Protein AF-A0A936GE23-F1 (afdb_monomer_lite)

Foldseek 3Di:
DVVVVVVPPDDDALVNVLVVCVVVLVVCVVVVHAAEAEEDFDFPPPDLVVRLRVLLSVLVSCVVSVYHYHYPDCDDRRHQFCADPVVGDGPDGSVSNVVSNVD

Structure (mmCIF, N/CA/C/O backbone):
data_AF-A0A936GE23-F1
#
_entry.id   AF-A0A936GE23-F1
#
loop_
_atom_site.group_PDB
_atom_site.id
_atom_site.type_symbol
_atom_site.label_atom_id
_atom_site.label_alt_id
_atom_site.label_comp_id
_atom_site.label_asym_id
_atom_site.label_entity_id
_atom_site.label_seq_id
_atom_site.pdbx_PDB_ins_code
_atom_site.Cartn_x
_atom_site.Cartn_y
_atom_site.Cartn_z
_atom_site.occupancy
_atom_site.B_iso_or_equiv
_atom_site.auth_seq_id
_atom_site.auth_comp_id
_atom_site.auth_asym_id
_atom_site.auth_atom_id
_atom_site.pdbx_PDB_model_num
ATOM 1 N N . MET A 1 1 ? 17.083 15.495 7.344 1.00 68.12 1 MET A N 1
ATOM 2 C CA . MET A 1 1 ? 16.451 14.551 6.394 1.00 68.12 1 MET A CA 1
ATOM 3 C C . MET A 1 1 ? 17.072 13.161 6.482 1.00 68.12 1 MET A C 1
ATOM 5 O O . MET A 1 1 ? 16.341 12.240 6.804 1.00 68.12 1 MET A O 1
ATOM 9 N N . ILE A 1 2 ? 18.395 13.019 6.316 1.00 79.62 2 ILE A N 1
ATOM 10 C CA . ILE A 1 2 ? 19.100 11.720 6.390 1.00 79.62 2 ILE A CA 1
ATOM 11 C C . ILE A 1 2 ? 18.830 10.980 7.710 1.00 79.62 2 ILE A C 1
ATOM 13 O O . ILE A 1 2 ? 18.361 9.853 7.674 1.00 79.62 2 ILE A O 1
ATOM 17 N N . LYS A 1 3 ? 19.006 11.647 8.862 1.00 84.44 3 LYS A N 1
ATOM 18 C CA . LYS A 1 3 ? 18.761 11.047 10.188 1.00 84.44 3 LYS A CA 1
ATOM 19 C C . LYS A 1 3 ? 17.370 10.398 10.313 1.00 84.44 3 LYS A C 1
ATOM 21 O O . LYS A 1 3 ? 17.277 9.238 10.685 1.00 84.44 3 LYS A O 1
ATOM 26 N N . ARG A 1 4 ? 16.313 11.111 9.901 1.00 84.75 4 ARG A N 1
ATOM 27 C CA . ARG A 1 4 ? 14.927 10.612 9.950 1.00 84.75 4 ARG A CA 1
ATOM 28 C C . ARG A 1 4 ? 14.710 9.403 9.037 1.00 84.75 4 ARG A C 1
ATOM 30 O O . ARG A 1 4 ? 13.979 8.496 9.406 1.00 84.75 4 ARG A O 1
ATOM 37 N N . ILE A 1 5 ? 15.326 9.394 7.852 1.00 83.25 5 ILE A N 1
ATOM 38 C CA . ILE A 1 5 ? 15.232 8.265 6.912 1.00 83.25 5 ILE A CA 1
ATOM 39 C C . ILE A 1 5 ? 15.902 7.029 7.515 1.00 83.25 5 ILE A C 1
ATOM 41 O O . ILE A 1 5 ? 15.303 5.960 7.517 1.00 83.25 5 ILE A O 1
ATOM 45 N N . THR A 1 6 ? 17.102 7.182 8.079 1.00 87.19 6 THR A N 1
ATOM 46 C CA . THR A 1 6 ? 17.817 6.077 8.728 1.00 87.19 6 THR A CA 1
ATOM 47 C C . THR A 1 6 ? 17.036 5.519 9.917 1.00 87.19 6 THR A C 1
ATOM 49 O O . THR A 1 6 ? 16.910 4.308 10.040 1.00 87.19 6 THR A O 1
ATOM 52 N N . GLU A 1 7 ? 16.464 6.387 10.754 1.00 91.19 7 GLU A N 1
ATOM 53 C CA . GLU A 1 7 ? 15.639 5.986 11.905 1.00 91.19 7 GLU A CA 1
ATOM 54 C C . GLU A 1 7 ? 14.326 5.301 11.497 1.00 91.19 7 GLU A C 1
ATOM 56 O O . GLU A 1 7 ? 13.793 4.507 12.264 1.00 91.19 7 GLU A O 1
ATOM 61 N N . SER A 1 8 ? 13.812 5.583 10.296 1.00 86.81 8 SER A N 1
ATOM 62 C CA . SER A 1 8 ? 12.577 4.972 9.780 1.00 86.81 8 SER A CA 1
ATOM 63 C C . SER A 1 8 ? 12.816 3.629 9.084 1.00 86.81 8 SER A C 1
ATOM 65 O O . SER A 1 8 ? 11.854 2.942 8.754 1.00 86.81 8 SER A O 1
ATOM 67 N N . ASN A 1 9 ? 14.074 3.244 8.841 1.00 89.75 9 ASN A N 1
ATOM 68 C CA . ASN A 1 9 ? 14.418 1.971 8.210 1.00 89.75 9 ASN A CA 1
ATOM 69 C C . ASN A 1 9 ? 14.402 0.829 9.236 1.00 89.75 9 ASN A C 1
ATOM 71 O O . ASN A 1 9 ? 15.438 0.268 9.596 1.00 89.75 9 ASN A O 1
ATOM 75 N N . ILE A 1 10 ? 13.210 0.539 9.742 1.00 92.12 10 ILE A N 1
ATOM 76 C CA . ILE A 1 10 ? 12.946 -0.513 10.719 1.00 92.12 10 ILE A CA 1
ATOM 77 C C . ILE A 1 10 ? 12.244 -1.696 10.055 1.00 92.12 10 ILE A C 1
ATOM 79 O O . ILE A 1 10 ? 11.729 -1.592 8.942 1.00 92.12 10 ILE A O 1
ATOM 83 N N . TYR A 1 11 ? 12.200 -2.828 10.758 1.00 94.81 11 TYR A N 1
ATOM 84 C CA . TYR A 1 11 ? 11.320 -3.923 10.367 1.00 94.81 11 TYR A CA 1
ATOM 85 C C . TYR A 1 11 ? 9.867 -3.434 10.355 1.00 94.81 11 TYR A C 1
ATOM 87 O O . TYR A 1 11 ? 9.410 -2.828 11.326 1.00 94.81 11 TYR A O 1
ATOM 95 N N . TYR A 1 12 ? 9.171 -3.676 9.247 1.00 95.69 12 TYR A N 1
ATOM 96 C CA . TYR A 1 12 ? 7.845 -3.128 8.996 1.00 95.69 12 TYR A CA 1
ATOM 97 C C . TYR A 1 12 ? 6.973 -4.197 8.335 1.00 95.69 12 TYR A C 1
ATOM 99 O O . TYR A 1 12 ? 7.128 -4.496 7.152 1.00 95.69 12 TYR A O 1
ATOM 107 N N . ASP A 1 13 ? 6.100 -4.801 9.133 1.00 97.38 13 ASP A N 1
ATOM 108 C CA . ASP A 1 13 ? 5.189 -5.874 8.742 1.00 97.38 13 ASP A CA 1
ATOM 109 C C . ASP A 1 13 ? 3.723 -5.410 8.807 1.00 97.38 13 ASP A C 1
ATOM 111 O O . ASP A 1 13 ? 3.409 -4.271 9.177 1.00 97.38 13 ASP A O 1
ATOM 115 N N . LYS A 1 14 ? 2.801 -6.324 8.497 1.00 98.00 14 LYS A N 1
ATOM 116 C CA . LYS A 1 14 ? 1.357 -6.145 8.694 1.00 98.00 14 LYS A CA 1
ATOM 117 C C . LYS A 1 14 ? 0.976 -5.567 10.063 1.00 98.00 14 LYS A C 1
ATOM 119 O O . LYS A 1 14 ? 0.089 -4.718 10.130 1.00 98.00 14 LYS A O 1
ATOM 124 N N . ASN A 1 15 ? 1.596 -6.020 11.156 1.00 98.12 15 ASN A N 1
ATOM 125 C CA . ASN A 1 15 ? 1.231 -5.562 12.500 1.00 98.12 15 ASN A CA 1
ATOM 126 C C . ASN A 1 15 ? 1.582 -4.088 12.687 1.00 98.12 15 ASN A C 1
ATOM 128 O O . ASN A 1 15 ? 0.802 -3.337 13.276 1.00 98.12 15 ASN A O 1
ATOM 132 N N . GLN A 1 16 ? 2.728 -3.662 12.155 1.00 97.88 16 GLN A N 1
ATOM 133 C CA . GLN A 1 16 ? 3.114 -2.259 12.176 1.00 97.88 16 GLN A CA 1
ATOM 134 C C . GLN A 1 16 ? 2.166 -1.405 11.317 1.00 97.88 16 GLN A C 1
ATOM 136 O O . GLN A 1 16 ? 1.723 -0.359 11.785 1.00 97.88 16 GLN A O 1
ATOM 141 N N . MET A 1 17 ? 1.750 -1.883 10.136 1.00 98.12 17 MET A N 1
ATOM 142 C CA . MET A 1 17 ? 0.721 -1.211 9.319 1.00 98.12 17 MET A CA 1
ATOM 143 C C . MET A 1 17 ? -0.614 -1.072 10.056 1.00 98.12 17 MET A C 1
ATOM 145 O O . MET A 1 17 ? -1.215 0.002 10.073 1.00 98.12 17 MET A O 1
ATOM 149 N N . ALA A 1 18 ? -1.084 -2.153 10.684 1.00 98.38 18 ALA A N 1
ATOM 150 C CA . ALA A 1 18 ? -2.331 -2.154 11.440 1.00 98.38 18 ALA A CA 1
ATOM 151 C C . ALA A 1 18 ? -2.268 -1.183 12.625 1.00 98.38 18 ALA A C 1
ATOM 153 O O . ALA A 1 18 ? -3.229 -0.463 12.881 1.00 98.38 18 ALA A O 1
ATOM 154 N N . LYS A 1 19 ? -1.124 -1.119 13.317 1.00 98.19 19 LYS A N 1
ATOM 155 C CA . LYS A 1 19 ? -0.884 -0.171 14.40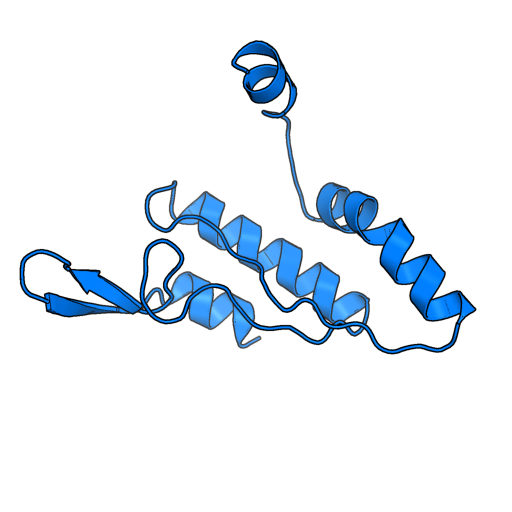8 1.00 98.19 19 LYS A CA 1
ATOM 156 C C . LYS A 1 19 ? -0.902 1.278 13.926 1.00 98.19 19 LYS A C 1
ATOM 158 O O . LYS A 1 19 ? -1.509 2.118 14.585 1.00 98.19 19 LYS A O 1
ATOM 163 N N . ASP A 1 20 ? -0.273 1.565 12.790 1.00 97.56 20 ASP A N 1
ATOM 164 C CA . ASP A 1 20 ? -0.233 2.916 12.224 1.00 97.56 20 ASP A CA 1
ATOM 165 C C . ASP A 1 20 ? -1.633 3.390 11.791 1.00 97.56 20 ASP A C 1
ATOM 167 O O . ASP A 1 20 ? -1.959 4.571 11.921 1.00 97.56 20 ASP A O 1
ATOM 171 N N . LEU A 1 21 ? -2.483 2.467 11.327 1.00 98.25 21 LEU A N 1
ATOM 172 C CA . LEU A 1 21 ? -3.855 2.748 10.893 1.00 98.25 21 LEU A CA 1
ATOM 173 C C . LEU A 1 21 ? -4.911 2.607 12.007 1.00 98.25 21 LEU A C 1
ATOM 175 O O . LEU A 1 21 ? -6.041 3.067 11.838 1.00 98.25 21 LEU A O 1
ATOM 179 N N . ALA A 1 22 ? -4.567 2.046 13.168 1.00 98.44 22 ALA A N 1
ATOM 180 C CA . ALA A 1 22 ? -5.501 1.861 14.281 1.00 98.44 22 ALA A CA 1
ATOM 181 C C . ALA A 1 22 ? -6.277 3.140 14.665 1.00 98.44 22 ALA A C 1
ATOM 183 O O . ALA A 1 22 ? -7.498 3.049 14.818 1.00 98.44 22 ALA A O 1
ATOM 184 N N . PRO A 1 23 ? -5.663 4.344 14.720 1.00 98.62 23 PRO A N 1
ATOM 185 C CA . PRO A 1 23 ? -6.397 5.558 15.074 1.00 98.62 23 PRO A CA 1
ATOM 186 C C . PRO A 1 23 ? -7.558 5.887 14.124 1.00 98.62 23 PRO A C 1
ATOM 188 O O . PRO A 1 23 ? -8.597 6.376 14.573 1.00 98.62 23 PRO A O 1
ATOM 191 N N . VAL A 1 24 ? -7.421 5.618 12.815 1.00 98.12 24 VAL A N 1
ATOM 192 C CA . VAL A 1 24 ? -8.516 5.863 11.859 1.00 98.12 24 VAL A CA 1
ATOM 193 C C . VAL A 1 24 ? -9.619 4.817 12.009 1.00 98.12 24 VAL A C 1
ATOM 195 O O . VAL A 1 24 ? -10.797 5.173 11.976 1.00 98.12 24 VAL A O 1
ATOM 198 N N . PHE A 1 25 ? -9.260 3.556 12.263 1.00 98.31 25 PHE A N 1
ATOM 199 C CA . PHE A 1 25 ? -10.227 2.477 12.483 1.00 98.31 25 PHE A CA 1
ATOM 200 C C . PHE A 1 25 ? -11.056 2.712 13.747 1.00 98.31 25 PHE A C 1
ATOM 202 O O . PHE A 1 25 ? -12.285 2.627 13.715 1.00 98.31 25 PHE A O 1
ATOM 209 N N . GLU A 1 26 ? -10.402 3.080 14.849 1.00 98.38 26 GLU A N 1
ATOM 210 C CA . GLU A 1 26 ? -11.060 3.401 16.117 1.00 98.38 26 GLU A CA 1
ATOM 211 C C . GLU A 1 26 ? -12.013 4.588 15.968 1.00 98.38 26 GLU A C 1
ATOM 213 O O . GLU A 1 26 ? -13.158 4.539 16.429 1.00 98.38 26 GLU A O 1
ATOM 218 N N . LYS A 1 27 ? -11.571 5.646 15.276 1.00 98.50 27 LYS A N 1
ATOM 219 C CA . LYS A 1 27 ? -12.384 6.843 15.061 1.00 98.50 27 LYS A CA 1
ATOM 220 C C . LYS A 1 27 ? -13.603 6.564 14.186 1.00 98.50 27 LYS A C 1
ATOM 222 O O . LYS A 1 27 ? -14.692 7.029 14.518 1.00 98.50 27 LYS A O 1
ATOM 227 N N . ALA A 1 28 ? -13.429 5.817 13.101 1.00 98.38 28 ALA A N 1
ATOM 228 C CA . ALA A 1 28 ? -14.514 5.439 12.204 1.00 98.38 28 ALA A CA 1
ATOM 229 C C . ALA A 1 28 ? -15.552 4.565 12.917 1.00 98.38 28 ALA A C 1
ATOM 231 O O . ALA A 1 28 ? -16.744 4.852 12.841 1.00 98.38 28 ALA A O 1
ATOM 232 N N . LYS A 1 29 ? -15.101 3.577 13.702 1.00 97.94 29 LYS A N 1
ATOM 233 C CA . LYS A 1 29 ? -15.976 2.721 14.513 1.00 97.94 29 LYS A CA 1
ATOM 234 C C . LYS A 1 29 ? -16.772 3.516 15.548 1.00 97.94 29 LYS A C 1
ATOM 236 O O . LYS A 1 29 ? -17.958 3.267 15.723 1.00 97.94 29 LYS A O 1
ATOM 241 N N . ALA A 1 30 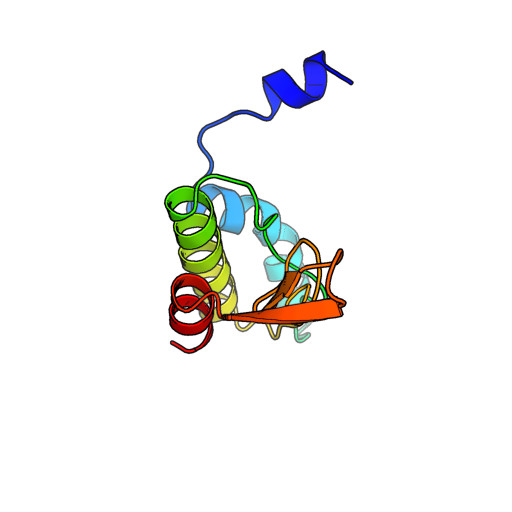? -16.142 4.476 16.226 1.00 98.50 30 ALA A N 1
ATOM 242 C CA . ALA A 1 30 ? -16.814 5.317 17.219 1.00 98.50 30 ALA A CA 1
AT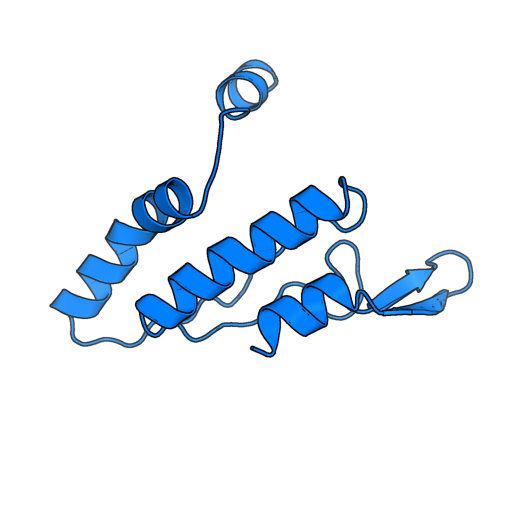OM 243 C C . ALA A 1 30 ? -17.874 6.254 16.610 1.00 98.50 30 ALA A C 1
ATOM 245 O O . ALA A 1 30 ? -18.771 6.700 17.322 1.00 98.50 30 ALA A O 1
ATOM 246 N N . LEU A 1 31 ? -17.747 6.579 15.321 1.00 98.38 31 LEU A N 1
ATOM 247 C CA . LEU A 1 31 ? -18.654 7.470 14.597 1.00 98.38 31 LEU A CA 1
ATOM 248 C C . LEU A 1 31 ? -19.632 6.736 13.671 1.00 98.38 31 LEU A C 1
ATOM 250 O O . LEU A 1 31 ? -20.452 7.404 13.050 1.00 98.38 31 LEU A O 1
ATOM 254 N N . ASP A 1 32 ? -19.538 5.408 13.573 1.00 97.94 32 ASP A N 1
ATOM 255 C CA . ASP A 1 32 ? -20.286 4.589 12.611 1.00 97.94 32 ASP A CA 1
ATOM 256 C C . ASP A 1 32 ? -20.133 5.086 11.157 1.00 97.94 32 ASP A C 1
ATOM 258 O O . ASP A 1 32 ? -21.099 5.268 10.417 1.00 97.94 32 ASP A O 1
ATOM 262 N N . LEU A 1 33 ? -18.888 5.372 10.754 1.00 98.25 33 LEU A N 1
ATOM 263 C CA . LEU A 1 33 ? -18.562 5.891 9.422 1.00 98.25 33 LEU A CA 1
ATOM 264 C C . LEU A 1 33 ? -17.759 4.884 8.587 1.00 98.25 33 LEU A C 1
ATOM 266 O O . LEU A 1 33 ? -16.879 4.206 9.123 1.00 98.25 33 LEU A O 1
ATOM 270 N N . PRO A 1 34 ? -17.988 4.821 7.260 1.00 98.19 34 PRO A N 1
ATOM 271 C CA . PRO A 1 34 ? -17.146 4.044 6.359 1.00 98.19 34 PRO A CA 1
ATOM 272 C C . PRO A 1 34 ? -15.771 4.702 6.172 1.00 98.19 34 PRO A C 1
ATOM 274 O O . PRO A 1 34 ? -15.617 5.917 6.317 1.00 98.19 34 PRO A O 1
ATOM 277 N N . ILE A 1 35 ? -14.775 3.901 5.782 1.00 98.38 35 ILE A N 1
ATOM 278 C CA . ILE A 1 35 ? -13.412 4.367 5.495 1.00 98.38 35 ILE A CA 1
ATOM 279 C C . ILE A 1 35 ? -13.085 4.119 4.027 1.00 98.38 35 ILE A C 1
ATOM 281 O O . ILE A 1 35 ? -13.355 3.041 3.494 1.00 98.38 35 ILE A O 1
ATOM 285 N N . ILE A 1 36 ? -12.443 5.104 3.398 1.00 98.25 36 ILE A N 1
ATOM 286 C CA . ILE A 1 36 ? -11.813 4.955 2.089 1.00 98.25 36 ILE A CA 1
ATOM 287 C C . ILE A 1 36 ? -10.357 5.434 2.127 1.00 98.25 36 ILE A C 1
ATOM 289 O O . ILE A 1 36 ? -10.072 6.537 2.589 1.00 98.25 36 ILE A O 1
ATOM 293 N N . CYS A 1 37 ? -9.436 4.612 1.624 1.00 98.31 37 CYS A N 1
ATOM 294 C CA . CYS A 1 37 ? -8.052 4.987 1.346 1.00 98.31 37 CYS A CA 1
ATOM 295 C C . CYS A 1 37 ? -7.908 5.292 -0.150 1.00 98.31 37 CYS A C 1
ATOM 297 O O . CYS A 1 37 ? -7.887 4.388 -0.982 1.00 98.31 37 CYS A O 1
ATOM 299 N N . THR A 1 38 ? -7.855 6.571 -0.515 1.00 97.62 38 THR A N 1
ATOM 300 C CA . THR A 1 38 ? -7.859 6.982 -1.929 1.00 97.62 38 THR A CA 1
ATOM 301 C C . THR A 1 38 ? -6.500 6.857 -2.614 1.00 97.62 38 THR A C 1
ATOM 303 O O . THR A 1 38 ? -6.453 6.871 -3.841 1.00 97.62 38 THR A O 1
ATOM 306 N N . GLU A 1 39 ? -5.416 6.738 -1.843 1.00 97.38 39 GLU A N 1
ATOM 307 C CA . GLU A 1 39 ? -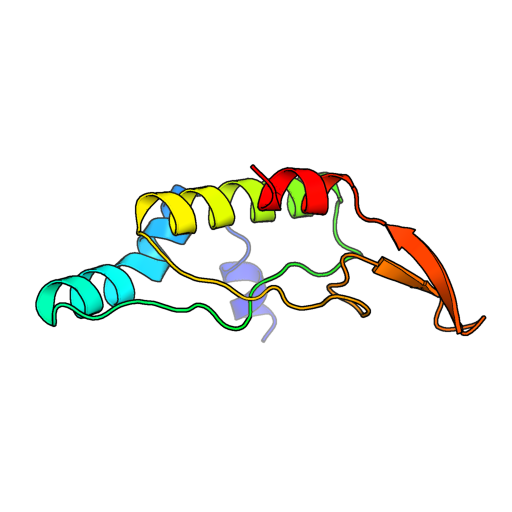4.056 6.573 -2.353 1.00 97.38 39 GLU A CA 1
ATOM 308 C C . GLU A 1 39 ? -3.239 5.658 -1.438 1.00 97.38 39 GLU A C 1
ATOM 310 O O . GLU A 1 39 ? -3.056 5.929 -0.252 1.00 97.38 39 GLU A O 1
ATOM 315 N N . PHE A 1 40 ? -2.706 4.589 -2.019 1.00 97.31 40 PHE A N 1
ATOM 316 C CA . PHE A 1 40 ? -1.687 3.733 -1.420 1.00 97.31 40 PHE A CA 1
ATOM 317 C C . PHE A 1 40 ? -0.907 3.040 -2.535 1.00 97.31 40 PHE A C 1
ATOM 319 O O . PHE A 1 40 ? -1.420 2.842 -3.640 1.00 97.31 40 PHE A O 1
ATOM 326 N N . GLY A 1 41 ? 0.330 2.653 -2.249 1.00 96.31 41 GLY A N 1
ATOM 327 C CA . GLY A 1 41 ? 1.170 1.970 -3.216 1.00 96.31 41 GLY A CA 1
ATOM 328 C C . GLY A 1 41 ? 2.637 1.983 -2.823 1.00 96.31 41 GLY A C 1
ATOM 329 O O . GLY A 1 41 ? 3.066 2.710 -1.929 1.00 96.31 41 GLY A O 1
ATOM 330 N N . ALA A 1 42 ? 3.416 1.184 -3.537 1.00 96.06 42 ALA A N 1
ATOM 331 C CA . ALA A 1 42 ? 4.867 1.173 -3.432 1.00 96.06 42 ALA A CA 1
ATOM 332 C C . ALA A 1 42 ? 5.489 1.711 -4.727 1.00 96.06 42 ALA A C 1
ATOM 334 O O . ALA A 1 42 ? 4.841 1.732 -5.772 1.00 96.06 42 ALA A O 1
ATOM 335 N N . TYR A 1 43 ? 6.755 2.123 -4.698 1.00 94.50 43 TYR A N 1
ATOM 336 C CA . TYR A 1 43 ? 7.474 2.500 -5.919 1.00 94.50 43 TYR A CA 1
ATOM 337 C C . TYR A 1 43 ? 7.803 1.245 -6.746 1.00 94.50 43 TYR A C 1
ATOM 339 O O . TYR A 1 43 ? 8.112 0.199 -6.178 1.00 94.50 43 TYR A O 1
ATOM 347 N N . ASN A 1 44 ? 7.707 1.293 -8.077 1.00 91.62 44 ASN A N 1
ATOM 348 C CA . ASN A 1 44 ? 7.871 0.103 -8.930 1.00 91.62 44 ASN A CA 1
ATOM 349 C C . ASN A 1 44 ? 9.334 -0.292 -9.207 1.00 91.62 44 ASN A C 1
ATOM 351 O O . ASN A 1 44 ? 9.570 -1.308 -9.854 1.00 91.62 44 ASN A O 1
ATOM 355 N N . LYS A 1 45 ? 10.310 0.482 -8.709 1.00 90.88 45 LYS A N 1
ATOM 356 C CA . LYS A 1 45 ? 11.751 0.188 -8.855 1.00 90.88 45 LYS A CA 1
ATOM 357 C C . LYS A 1 45 ? 12.427 -0.325 -7.582 1.00 90.88 45 LYS A C 1
ATOM 359 O O . LYS A 1 45 ? 13.651 -0.421 -7.551 1.00 90.88 45 LYS A O 1
ATOM 364 N N . ILE A 1 46 ? 11.663 -0.589 -6.524 1.00 93.56 46 ILE A N 1
ATOM 365 C CA . ILE A 1 46 ? 12.190 -1.281 -5.339 1.00 93.56 46 ILE A CA 1
ATOM 366 C C . ILE A 1 46 ? 12.273 -2.788 -5.608 1.00 93.56 46 ILE A C 1
ATOM 368 O O . ILE A 1 46 ? 11.811 -3.261 -6.646 1.00 93.56 46 ILE A O 1
ATOM 372 N N . ASP A 1 47 ? 12.836 -3.539 -4.662 1.00 94.56 47 ASP A N 1
ATOM 373 C CA . ASP A 1 47 ? 12.828 -5.002 -4.701 1.00 94.56 47 ASP A CA 1
ATOM 374 C C . ASP A 1 47 ? 11.391 -5.541 -4.940 1.00 94.56 47 ASP A C 1
ATOM 376 O O . ASP A 1 47 ? 10.484 -5.212 -4.162 1.00 94.56 47 ASP A O 1
ATOM 380 N N . PRO A 1 48 ? 11.155 -6.345 -5.998 1.00 92.50 48 PRO A N 1
ATOM 381 C CA . PRO A 1 48 ? 9.828 -6.870 -6.319 1.00 92.50 48 PRO A CA 1
ATOM 382 C C . PRO A 1 48 ? 9.188 -7.687 -5.193 1.00 92.50 48 PRO A C 1
ATOM 384 O O . PRO A 1 48 ? 7.974 -7.613 -4.999 1.00 92.50 48 PRO A O 1
ATOM 387 N N . GLU A 1 49 ? 9.977 -8.430 -4.413 1.00 94.25 49 GLU A N 1
ATOM 388 C CA . GLU A 1 49 ? 9.464 -9.213 -3.289 1.00 94.25 49 GLU A CA 1
ATOM 389 C C . GLU A 1 49 ? 9.052 -8.313 -2.128 1.00 94.25 49 GLU A C 1
ATOM 391 O O . GLU A 1 49 ? 8.014 -8.552 -1.508 1.00 94.25 49 GLU A O 1
ATOM 396 N N . LEU A 1 50 ? 9.796 -7.231 -1.877 1.00 95.19 50 LEU A N 1
ATOM 397 C CA . LEU A 1 50 ? 9.413 -6.228 -0.881 1.00 95.19 50 LEU A CA 1
ATOM 398 C C . LEU A 1 50 ? 8.129 -5.500 -1.295 1.00 95.19 50 LEU A C 1
ATOM 400 O O . LEU A 1 50 ? 7.222 -5.320 -0.483 1.00 95.19 50 LEU A O 1
ATOM 404 N N . ARG A 1 51 ? 8.020 -5.131 -2.577 1.00 95.19 51 ARG A N 1
ATOM 405 C CA . ARG A 1 51 ? 6.802 -4.550 -3.157 1.00 95.19 51 ARG A CA 1
ATOM 406 C C . ARG A 1 51 ? 5.615 -5.498 -2.984 1.00 95.19 51 ARG A C 1
ATOM 408 O O . ARG A 1 51 ? 4.569 -5.085 -2.490 1.00 95.19 51 ARG A O 1
ATOM 415 N N . ARG A 1 52 ? 5.773 -6.775 -3.342 1.00 94.88 52 ARG A N 1
ATOM 416 C CA . ARG A 1 52 ? 4.737 -7.806 -3.187 1.00 94.88 52 ARG A CA 1
ATOM 417 C C . ARG A 1 52 ? 4.336 -8.000 -1.722 1.00 94.88 52 ARG A C 1
ATOM 419 O O . ARG A 1 52 ? 3.145 -8.114 -1.442 1.00 94.88 52 ARG A O 1
ATOM 426 N N . ALA A 1 53 ? 5.303 -8.037 -0.804 1.00 95.69 53 ALA A N 1
ATOM 427 C CA . ALA A 1 53 ? 5.055 -8.157 0.631 1.00 95.69 53 ALA A CA 1
ATOM 428 C C . ALA A 1 53 ? 4.244 -6.968 1.163 1.00 95.69 53 ALA A C 1
ATOM 430 O O . ALA A 1 53 ? 3.234 -7.182 1.826 1.00 95.69 53 ALA A O 1
ATOM 431 N N . TYR A 1 54 ? 4.604 -5.739 0.772 1.00 97.06 54 TYR A N 1
ATOM 432 C CA . TYR A 1 54 ? 3.842 -4.538 1.115 1.00 97.06 54 TYR A CA 1
ATOM 433 C C . TYR A 1 54 ? 2.373 -4.650 0.692 1.00 97.06 54 TYR A C 1
ATOM 435 O O . TYR A 1 54 ? 1.483 -4.470 1.522 1.00 97.06 54 TYR A O 1
ATOM 443 N N . TYR A 1 55 ? 2.109 -4.989 -0.578 1.00 97.19 55 TYR A N 1
ATOM 444 C CA . TYR A 1 55 ? 0.735 -5.107 -1.071 1.00 97.19 55 TYR A CA 1
ATOM 445 C C . TYR A 1 55 ? -0.029 -6.242 -0.397 1.00 97.19 55 TYR A C 1
ATOM 447 O O . TYR A 1 55 ? -1.210 -6.086 -0.112 1.00 97.19 55 TYR A O 1
ATOM 455 N N . LYS A 1 56 ? 0.617 -7.376 -0.113 1.00 96.44 56 LYS A N 1
ATOM 456 C CA . LYS A 1 56 ? -0.029 -8.462 0.628 1.00 96.44 56 LYS A CA 1
ATOM 457 C C . LYS A 1 56 ? -0.494 -7.971 2.004 1.00 96.44 56 LYS A C 1
ATOM 459 O O . LYS A 1 56 ? -1.665 -8.131 2.338 1.00 96.44 56 LYS A O 1
ATOM 464 N N . ASP A 1 57 ? 0.406 -7.356 2.762 1.00 97.81 57 ASP A N 1
ATOM 465 C CA . ASP A 1 57 ? 0.150 -6.971 4.146 1.00 97.81 57 ASP A CA 1
ATOM 466 C C . ASP A 1 57 ? -0.897 -5.850 4.240 1.00 97.81 57 ASP A C 1
ATOM 468 O O . ASP A 1 57 ? -1.874 -5.987 4.977 1.00 97.81 57 ASP A O 1
ATOM 472 N N . ILE A 1 58 ? -0.776 -4.783 3.439 1.00 97.81 58 ILE A N 1
ATOM 473 C CA . ILE A 1 58 ? -1.731 -3.662 3.481 1.00 97.81 58 ILE A CA 1
ATOM 474 C C . ILE A 1 58 ? -3.139 -4.082 3.041 1.00 97.81 58 ILE A C 1
ATOM 476 O O . ILE A 1 58 ? -4.129 -3.655 3.634 1.00 97.81 58 ILE A O 1
ATOM 480 N N . MET A 1 59 ? -3.246 -4.967 2.044 1.00 97.50 59 MET A N 1
ATOM 481 C CA . MET A 1 59 ? -4.538 -5.467 1.571 1.00 97.50 59 MET A CA 1
ATOM 482 C C . MET A 1 59 ? -5.206 -6.383 2.596 1.00 97.50 59 MET A C 1
ATOM 484 O O . MET A 1 59 ? -6.432 -6.387 2.703 1.00 97.50 59 MET A O 1
ATOM 488 N N . GLU A 1 60 ? -4.432 -7.155 3.366 1.00 97.50 60 GLU A N 1
ATOM 489 C CA . GLU A 1 60 ? -4.966 -7.880 4.523 1.00 97.50 60 GLU A CA 1
ATOM 490 C C . GLU A 1 60 ? -5.518 -6.917 5.579 1.00 97.50 60 GLU A C 1
ATOM 492 O O . GLU A 1 60 ? -6.659 -7.099 6.000 1.00 97.50 60 GLU A O 1
ATOM 497 N N . VAL A 1 61 ? -4.779 -5.857 5.932 1.00 98.19 61 VAL A N 1
ATOM 498 C CA . VAL A 1 61 ? -5.250 -4.843 6.893 1.00 98.19 61 VAL A CA 1
ATOM 499 C C . VAL A 1 61 ? -6.535 -4.165 6.413 1.00 98.19 61 VAL A C 1
ATOM 501 O O . VAL A 1 61 ? -7.483 -4.027 7.187 1.00 98.19 61 VAL A O 1
ATOM 504 N N . PHE A 1 62 ? -6.606 -3.767 5.140 1.00 97.94 62 PHE A N 1
AT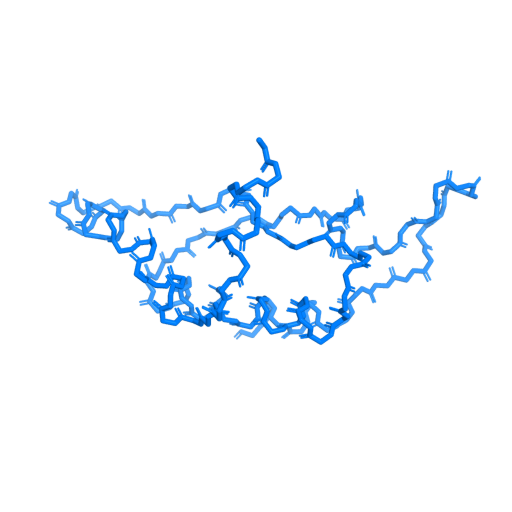OM 505 C CA . PHE A 1 62 ? -7.804 -3.142 4.574 1.00 97.94 62 PHE A CA 1
ATOM 506 C C . PHE A 1 62 ? -9.014 -4.078 4.597 1.00 97.94 62 PHE A C 1
ATOM 508 O O . PHE A 1 62 ? -10.103 -3.649 4.977 1.00 97.94 62 PHE A O 1
ATOM 515 N N . ARG A 1 63 ? -8.831 -5.360 4.254 1.00 96.56 63 ARG A N 1
ATOM 516 C CA . ARG A 1 63 ? -9.909 -6.360 4.276 1.00 96.56 63 ARG A CA 1
ATOM 517 C C . ARG A 1 63 ? -10.421 -6.617 5.693 1.00 96.56 63 ARG A C 1
ATOM 519 O O . ARG A 1 63 ? -11.629 -6.644 5.900 1.00 96.56 63 ARG A O 1
ATOM 526 N N . GLU A 1 64 ? -9.520 -6.769 6.663 1.00 97.19 64 GLU A N 1
ATOM 527 C CA . GLU A 1 64 ? -9.869 -7.006 8.073 1.00 97.19 64 GLU A CA 1
ATOM 528 C C . GLU A 1 64 ? -10.636 -5.835 8.704 1.00 97.19 64 GLU A C 1
ATOM 530 O O . GLU A 1 64 ? -11.426 -6.046 9.622 1.00 97.19 64 GLU A O 1
ATOM 535 N N . ASN A 1 65 ? -10.442 -4.616 8.192 1.00 97.56 65 ASN A N 1
ATOM 536 C CA . ASN A 1 65 ? -11.040 -3.390 8.729 1.00 97.56 65 ASN A CA 1
ATOM 537 C C . ASN A 1 65 ? -12.106 -2.765 7.809 1.00 97.56 65 ASN A C 1
ATOM 539 O O . ASN A 1 65 ? -12.516 -1.629 8.038 1.00 97.56 65 ASN A O 1
ATOM 543 N N . ASN A 1 66 ? -12.569 -3.492 6.784 1.00 96.88 66 ASN A N 1
ATOM 544 C CA . ASN A 1 66 ? -13.599 -3.048 5.835 1.00 96.88 66 ASN A CA 1
ATOM 545 C C . ASN A 1 66 ? -13.302 -1.677 5.181 1.00 96.88 66 ASN A C 1
ATOM 547 O O . ASN A 1 66 ? -14.167 -0.804 5.087 1.00 96.88 66 ASN A O 1
ATOM 551 N N . VAL A 1 67 ? -12.054 -1.479 4.752 1.00 98.25 67 VAL A N 1
ATOM 552 C CA . VAL A 1 67 ? -11.585 -0.243 4.112 1.00 98.25 67 VAL A CA 1
ATOM 553 C C . VAL A 1 67 ? -11.788 -0.337 2.601 1.00 98.25 67 VAL A C 1
ATOM 555 O O . VAL A 1 67 ? -11.207 -1.202 1.945 1.00 98.25 67 VAL A O 1
ATOM 558 N N . ALA A 1 68 ? -12.574 0.577 2.030 1.00 97.94 68 ALA A N 1
ATOM 559 C CA . ALA A 1 68 ? -12.600 0.783 0.584 1.00 97.94 68 ALA A CA 1
ATOM 560 C C . ALA A 1 68 ? -11.284 1.431 0.129 1.00 97.94 68 ALA A C 1
ATOM 562 O O . ALA A 1 68 ? -10.655 2.165 0.891 1.00 97.94 68 ALA A O 1
ATOM 563 N N . TRP A 1 69 ? -10.851 1.201 -1.109 1.00 97.50 69 TRP A N 1
ATOM 564 C CA . TRP A 1 69 ? -9.540 1.683 -1.538 1.00 97.50 69 TRP A CA 1
ATOM 565 C C . TRP A 1 69 ? -9.461 2.025 -3.025 1.00 97.50 69 TRP A C 1
ATOM 567 O O . TRP A 1 69 ? -10.220 1.516 -3.847 1.00 97.50 69 TRP A O 1
ATOM 577 N N . SER A 1 70 ? -8.505 2.893 -3.356 1.00 96.44 70 SER A N 1
ATOM 578 C CA . SER A 1 70 ? -8.068 3.201 -4.716 1.00 96.44 70 SER A CA 1
ATOM 579 C C . SER A 1 70 ? -6.543 3.196 -4.754 1.00 96.44 70 SER A C 1
ATOM 581 O O . SER A 1 70 ? -5.885 3.847 -3.945 1.00 96.44 70 SER A O 1
ATOM 583 N N . ILE A 1 71 ? -5.976 2.413 -5.669 1.00 94.88 71 ILE A N 1
ATOM 584 C CA . ILE A 1 71 ? -4.528 2.236 -5.771 1.00 94.88 71 ILE A CA 1
ATOM 585 C C . ILE A 1 71 ? -3.882 3.420 -6.497 1.00 94.88 71 ILE A C 1
ATOM 587 O O . ILE A 1 71 ? -4.381 3.883 -7.525 1.00 94.88 71 ILE A O 1
ATOM 591 N N . TRP A 1 72 ? -2.737 3.868 -5.991 1.00 95.62 72 TRP A N 1
ATOM 592 C CA . TRP A 1 72 ? -1.816 4.719 -6.731 1.00 95.62 72 TRP A CA 1
ATOM 593 C C . TRP A 1 72 ? -0.702 3.826 -7.300 1.00 95.62 72 TRP A C 1
ATOM 595 O O . TRP A 1 72 ? -0.021 3.141 -6.541 1.00 95.62 72 TRP A O 1
ATOM 605 N N . ASP A 1 73 ? -0.489 3.721 -8.608 1.00 92.25 73 ASP A N 1
ATOM 606 C CA . ASP A 1 73 ? -1.249 4.288 -9.727 1.00 92.25 73 ASP A CA 1
ATOM 607 C C . ASP A 1 73 ? -1.552 3.190 -10.770 1.00 92.25 73 ASP A C 1
ATOM 609 O O . ASP A 1 73 ? -1.072 2.059 -10.667 1.00 92.25 73 ASP A O 1
ATOM 613 N N . LEU A 1 74 ? -2.401 3.466 -11.767 1.00 92.69 74 LEU A N 1
ATOM 614 C CA . LEU A 1 74 ? -2.613 2.502 -12.857 1.00 92.69 74 LEU A CA 1
ATOM 615 C C . LEU A 1 74 ? -1.395 2.464 -13.790 1.00 92.69 74 LEU A C 1
ATOM 617 O O . LEU A 1 74 ? -0.933 1.392 -14.171 1.00 92.69 74 LEU A O 1
ATOM 621 N N . LYS A 1 75 ? -0.899 3.640 -14.177 1.00 91.88 75 LYS A N 1
ATOM 622 C CA . LYS A 1 75 ? 0.186 3.842 -15.137 1.00 91.88 75 LYS A CA 1
ATOM 623 C C . LYS A 1 75 ? 1.068 4.983 -14.644 1.00 91.88 75 LYS A C 1
ATOM 625 O O . LYS A 1 75 ? 0.677 6.147 -14.728 1.00 91.88 75 LYS A O 1
ATOM 630 N N . GLY A 1 76 ? 2.284 4.650 -14.232 1.00 89.75 76 GLY A N 1
ATOM 631 C CA . GLY A 1 76 ? 3.167 5.600 -13.578 1.00 89.75 76 GLY A CA 1
ATOM 632 C C . GLY A 1 76 ? 4.268 4.908 -12.787 1.00 89.75 76 GLY A C 1
ATOM 633 O O . GLY A 1 76 ? 4.614 3.754 -13.035 1.00 89.75 76 GLY A O 1
ATOM 634 N N . ASP A 1 77 ? 4.868 5.658 -11.871 1.00 90.81 77 ASP A N 1
ATOM 635 C CA . ASP A 1 77 ? 6.002 5.204 -11.059 1.00 90.81 77 ASP A CA 1
ATOM 636 C C . ASP A 1 77 ? 5.568 4.239 -9.939 1.00 90.81 77 ASP A C 1
ATOM 638 O O . ASP A 1 77 ? 6.391 3.510 -9.388 1.00 90.81 77 ASP A O 1
ATOM 642 N N . PHE A 1 78 ? 4.269 4.187 -9.636 1.00 94.56 78 PHE A N 1
ATOM 643 C CA . PHE A 1 78 ? 3.667 3.236 -8.700 1.00 94.56 78 PHE A CA 1
ATOM 644 C C . PHE A 1 78 ? 2.791 2.197 -9.428 1.00 94.56 78 PHE A C 1
ATOM 646 O O . PHE A 1 78 ? 2.158 1.355 -8.792 1.00 94.56 78 PHE A O 1
ATOM 653 N N . GLY A 1 79 ? 2.823 2.241 -10.763 1.00 91.81 79 GLY A N 1
ATOM 654 C CA . GLY A 1 79 ? 1.918 1.590 -11.701 1.00 91.81 79 GLY A CA 1
ATOM 655 C C . GLY A 1 79 ? 1.739 0.091 -11.564 1.00 91.81 79 GLY A C 1
ATOM 656 O O . GLY A 1 79 ? 2.707 -0.646 -11.385 1.00 91.81 79 GLY A O 1
ATOM 657 N N . LEU A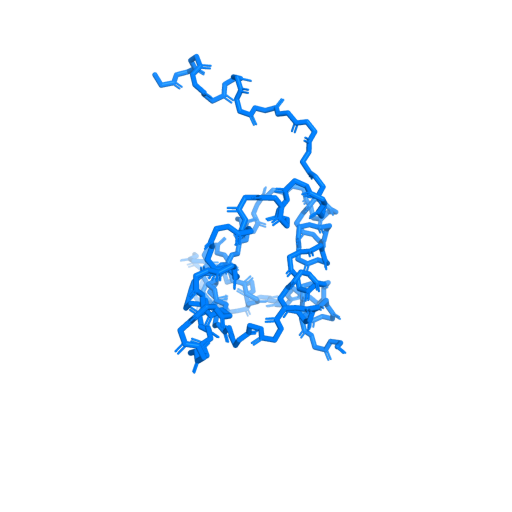 1 80 ? 0.504 -0.357 -11.792 1.00 93.69 80 LEU A N 1
ATOM 658 C CA . LEU A 1 80 ? 0.209 -1.740 -12.183 1.00 93.69 80 LEU A CA 1
ATOM 659 C C . LEU A 1 80 ? 0.636 -2.021 -13.629 1.00 93.69 80 LEU A C 1
ATOM 661 O O . LEU A 1 80 ? 1.044 -3.132 -13.957 1.00 93.69 80 LEU A O 1
ATOM 665 N N . LEU A 1 81 ? 0.541 -1.017 -14.502 1.00 94.06 81 LEU A N 1
ATOM 666 C CA . LEU A 1 81 ? 1.037 -1.075 -15.869 1.00 94.06 81 LEU A CA 1
ATOM 667 C C . LEU A 1 81 ? 2.485 -0.594 -15.903 1.00 94.06 81 LEU A C 1
ATOM 669 O O . LEU A 1 81 ? 2.780 0.567 -15.605 1.00 94.06 81 LEU A O 1
ATOM 673 N N . LEU A 1 82 ? 3.386 -1.478 -16.329 1.00 89.88 82 LEU A N 1
ATOM 674 C CA . LEU A 1 82 ? 4.784 -1.135 -16.547 1.00 89.88 82 LEU A CA 1
ATOM 675 C C . LEU A 1 82 ? 4.866 -0.297 -17.819 1.00 89.88 82 LEU A C 1
ATOM 677 O O . LEU A 1 82 ? 4.553 -0.776 -18.911 1.00 89.88 82 LEU A O 1
ATOM 681 N N . TYR A 1 83 ? 5.243 0.969 -17.674 1.00 90.00 83 TYR A N 1
ATOM 682 C CA . TYR A 1 83 ? 5.243 1.935 -18.763 1.00 90.00 83 TYR A CA 1
ATOM 683 C C . TYR A 1 83 ? 6.647 2.443 -19.061 1.00 90.00 83 TYR A C 1
ATOM 685 O O . TYR A 1 83 ? 7.307 3.024 -18.199 1.00 90.00 83 TYR A O 1
ATOM 693 N N . ASP A 1 84 ? 7.073 2.277 -20.308 1.00 87.44 84 ASP A N 1
ATOM 694 C CA . ASP A 1 84 ? 8.311 2.858 -20.801 1.00 87.44 84 ASP A CA 1
ATOM 695 C C . ASP A 1 84 ? 8.052 4.302 -21.249 1.00 87.44 84 ASP A C 1
ATOM 697 O O . ASP A 1 84 ? 7.316 4.567 -22.207 1.00 87.44 84 ASP A O 1
ATOM 701 N N . ARG A 1 85 ? 8.663 5.250 -20.531 1.00 86.44 85 ARG A N 1
ATOM 702 C CA . ARG A 1 85 ? 8.543 6.691 -20.796 1.00 86.44 85 ARG A CA 1
ATOM 703 C C . ARG A 1 85 ? 9.385 7.172 -21.980 1.00 86.44 85 ARG A C 1
ATOM 705 O O . ARG A 1 85 ? 9.183 8.295 -22.421 1.00 86.44 85 ARG A O 1
ATOM 712 N N . THR A 1 86 ? 10.290 6.345 -22.490 1.00 91.19 86 THR A N 1
ATOM 713 C CA . THR A 1 86 ? 11.141 6.645 -23.649 1.00 91.19 86 THR A CA 1
ATOM 714 C C . THR A 1 86 ? 10.397 6.357 -24.945 1.00 91.19 86 THR A C 1
ATOM 716 O O . THR A 1 86 ? 10.400 7.174 -25.860 1.00 91.19 86 THR A O 1
ATOM 719 N N . ILE A 1 87 ? 9.722 5.204 -25.016 1.00 92.50 87 ILE A N 1
ATOM 720 C CA . ILE A 1 87 ? 8.962 4.788 -26.210 1.00 92.50 87 ILE A CA 1
ATOM 721 C C . ILE A 1 87 ? 7.456 5.050 -26.094 1.00 92.50 87 ILE A C 1
ATOM 723 O O . ILE A 1 87 ? 6.706 4.738 -27.017 1.00 92.50 87 ILE A O 1
ATOM 727 N N . TYR A 1 88 ? 7.012 5.603 -24.963 1.00 89.25 88 TYR A N 1
ATOM 728 C CA . TYR A 1 88 ? 5.619 5.925 -24.650 1.00 89.25 88 TYR A CA 1
ATOM 729 C C . TYR A 1 88 ? 4.650 4.735 -24.783 1.00 89.25 88 TYR A C 1
ATOM 731 O O . TYR A 1 88 ? 3.512 4.887 -25.234 1.00 89.25 88 TYR A O 1
ATOM 739 N N . LYS A 1 89 ? 5.073 3.533 -24.365 1.00 92.56 89 LYS A N 1
ATOM 740 C CA . LYS A 1 89 ? 4.264 2.302 -24.449 1.00 92.56 89 LYS A CA 1
ATOM 741 C C . LYS A 1 89 ? 4.199 1.551 -23.126 1.00 92.56 89 LYS A C 1
ATOM 743 O O . LYS A 1 89 ? 5.156 1.523 -22.358 1.00 92.56 89 LYS A O 1
ATOM 748 N N . THR A 1 90 ? 3.056 0.911 -22.884 1.00 94.00 90 THR A N 1
ATOM 749 C CA . THR A 1 90 ? 2.943 -0.119 -21.847 1.00 94.00 90 THR A CA 1
ATOM 750 C C . THR A 1 90 ? 3.714 -1.345 -22.314 1.00 94.00 90 THR A C 1
ATOM 752 O O . THR A 1 90 ? 3.457 -1.857 -23.401 1.00 94.00 90 THR A O 1
ATOM 755 N N . ILE A 1 91 ? 4.666 -1.785 -21.502 1.00 93.81 91 ILE A N 1
ATOM 756 C CA . ILE A 1 91 ? 5.569 -2.904 -21.791 1.00 93.81 91 ILE A CA 1
ATOM 757 C C . ILE A 1 91 ? 5.258 -4.141 -20.943 1.00 93.81 91 ILE A C 1
ATOM 759 O O . ILE A 1 91 ? 5.820 -5.204 -21.182 1.00 93.81 91 ILE A O 1
ATOM 763 N N . GLY A 1 92 ? 4.359 -4.027 -19.965 1.00 93.56 92 GLY A N 1
ATOM 764 C CA . GLY A 1 92 ? 3.966 -5.153 -19.130 1.00 93.56 92 GLY A CA 1
ATOM 765 C C . GLY A 1 92 ? 2.948 -4.789 -18.060 1.00 93.56 92 GLY A C 1
ATOM 766 O O . GLY A 1 92 ? 2.466 -3.657 -17.986 1.00 93.56 92 GLY A O 1
ATOM 767 N N . VAL A 1 93 ? 2.644 -5.777 -17.223 1.00 94.06 93 VAL A N 1
ATOM 768 C CA . VAL A 1 93 ? 1.736 -5.673 -16.079 1.00 94.06 93 VAL A CA 1
ATOM 769 C C . VAL A 1 93 ? 2.423 -6.297 -14.869 1.00 94.06 93 VAL A C 1
ATOM 771 O O . VAL A 1 93 ? 2.987 -7.387 -14.973 1.00 94.06 93 VAL A O 1
ATOM 774 N N . ASP A 1 94 ? 2.357 -5.629 -13.723 1.00 93.38 94 ASP A N 1
ATOM 775 C CA . ASP A 1 94 ? 2.822 -6.157 -12.443 1.00 93.38 94 ASP A CA 1
ATOM 776 C C . ASP A 1 94 ? 1.825 -7.201 -11.913 1.00 93.38 94 ASP A C 1
ATOM 778 O O . ASP A 1 94 ? 0.936 -6.925 -11.104 1.00 93.38 94 ASP A O 1
ATOM 782 N N . THR A 1 95 ? 1.943 -8.426 -12.426 1.00 93.38 95 THR A N 1
ATOM 783 C CA . THR A 1 95 ? 1.032 -9.527 -12.079 1.00 93.38 95 THR A CA 1
ATOM 784 C C . THR A 1 95 ? 1.116 -9.926 -10.607 1.00 93.38 95 THR A C 1
ATOM 786 O O . THR A 1 95 ? 0.126 -10.410 -10.062 1.00 93.38 95 THR A O 1
ATOM 789 N N . MET A 1 96 ? 2.250 -9.698 -9.935 1.00 90.62 96 MET A N 1
ATOM 790 C CA . MET A 1 96 ? 2.388 -9.984 -8.506 1.00 90.62 96 MET A CA 1
ATOM 791 C C . MET A 1 96 ? 1.478 -9.078 -7.682 1.00 90.62 96 MET A C 1
ATOM 793 O O . MET A 1 96 ? 0.748 -9.569 -6.820 1.00 90.62 96 MET A O 1
ATOM 797 N N . VAL A 1 97 ? 1.484 -7.776 -7.977 1.00 92.88 97 VAL A N 1
ATOM 798 C CA . VAL A 1 97 ? 0.619 -6.809 -7.296 1.00 92.88 97 VAL A CA 1
ATOM 799 C C . VAL A 1 97 ? -0.840 -7.005 -7.689 1.00 92.88 97 VAL A C 1
ATOM 801 O O . VAL A 1 97 ? -1.691 -7.063 -6.804 1.00 92.88 97 VAL A O 1
ATOM 804 N N . VAL A 1 98 ? -1.139 -7.197 -8.979 1.00 93.88 98 VAL A N 1
ATOM 805 C CA . VAL A 1 98 ? -2.513 -7.470 -9.443 1.00 93.88 98 VAL A CA 1
ATOM 806 C C . VAL A 1 98 ? -3.102 -8.682 -8.715 1.00 93.88 98 VAL A C 1
ATOM 808 O O . VAL A 1 98 ? -4.208 -8.613 -8.187 1.00 93.88 98 VAL A O 1
ATOM 811 N N . ASN A 1 99 ? -2.343 -9.771 -8.594 1.00 92.38 99 ASN A N 1
ATOM 812 C CA . ASN A 1 99 ? -2.795 -10.961 -7.875 1.00 92.38 99 ASN A CA 1
ATOM 813 C C . ASN A 1 99 ? -2.896 -10.755 -6.357 1.00 92.38 99 ASN A C 1
ATOM 815 O O . ASN A 1 99 ? -3.607 -11.509 -5.697 1.00 92.38 99 ASN A O 1
ATOM 819 N N . ALA A 1 100 ? -2.174 -9.795 -5.775 1.00 89.88 100 ALA A N 1
ATOM 820 C CA . ALA A 1 100 ? -2.283 -9.477 -4.354 1.00 89.88 100 ALA A CA 1
ATOM 821 C C . ALA A 1 100 ? -3.558 -8.675 -4.044 1.00 89.88 100 ALA A C 1
ATOM 823 O O . ALA A 1 100 ? -4.210 -8.949 -3.038 1.00 89.88 100 ALA A O 1
ATOM 824 N N . ILE A 1 101 ? -3.929 -7.728 -4.912 1.00 90.56 101 ILE A N 1
ATOM 825 C CA . ILE A 1 101 ? -5.078 -6.833 -4.689 1.00 90.56 101 ILE A CA 1
ATOM 826 C C . ILE A 1 101 ? -6.424 -7.433 -5.125 1.00 90.56 101 ILE A C 1
ATOM 828 O O . ILE A 1 101 ? -7.461 -6.991 -4.645 1.00 90.56 101 ILE A O 1
ATOM 832 N N . MET A 1 102 ? -6.416 -8.429 -6.019 1.00 88.00 102 MET A N 1
ATOM 833 C CA . MET A 1 102 ? -7.627 -9.079 -6.550 1.00 88.00 102 MET A CA 1
ATOM 834 C C . MET A 1 102 ? -8.110 -10.290 -5.729 1.00 88.00 102 MET A C 1
ATOM 836 O O . MET A 1 102 ? -9.069 -10.947 -6.130 1.00 88.00 102 MET A O 1
ATOM 840 N N . LYS A 1 103 ? -7.432 -10.624 -4.626 1.00 74.12 103 LYS A N 1
ATOM 841 C CA . LYS A 1 103 ? -7.838 -11.693 -3.696 1.00 74.12 103 LYS A CA 1
ATOM 842 C C . LYS A 1 103 ? -8.898 -11.218 -2.716 1.00 74.12 103 LYS A C 1
ATOM 844 O O . LYS A 1 103 ? -9.716 -12.063 -2.308 1.00 74.12 103 LYS A O 1
#

Secondary structure (DSSP, 8-state):
-HHHHHHH-S---HHHHHHHHHHHHHHHHHHT--EEE------TTS-HHHHHHHHHHHHHHHHHTTEEE--S-SBSTT-SEEEETTTTEEEEE-HHHHHHHT-

Sequence (103 aa):
MIKRITESNIYYDKNQMAKDLAPVFEKAKALDLPIICTEFGAYNKIDPELRRAYYKDIMEVFRENNVAWSIWDLKGDFGLLLYDRTIYKTIGVDTMVVNAIMK

Radius of gyration: 15.6 Å; chains: 1; bounding box: 39×26×43 Å

pLDDT: mean 94.0, std 5.12, range [68.12, 98.62]